Protein AF-A0A813HT22-F1 (afdb_monomer)

Nearest PDB structures (foldseek):
  8gqe-assembly1_B  TM=4.223E-01  e=2.192E-07  Arabidopsis thaliana
  6xzn-assembly2_B  TM=4.373E-01  e=6.154E-07  Arabidopsis thaliana
  7tt1-assembly1_B  TM=2.852E-01  e=5.617E-03  Escherichia coli
  7v2w-assembly1_H  TM=3.172E-01  e=2.643E-02  Saccharomyces cerevisiae S288C
  4fhn-assembly2_D  TM=2.713E-01  e=1.551E+00  Schizosaccharomyces pombe 972h-

InterPro domains:
  IPR009091 Regulator of chromosome condensation 1/beta-lactamase-inhibitor protein II [G3DSA:2.130.10.30] (2-163)
  IPR009091 Regulator of chromosome condensation 1/beta-lactamase-inhibitor protein II [SSF50985] (8-154)
  IPR051553 Ran GTPase-activating [PTHR45982] (12-81)

Organism: Polarella glacialis (NCBI:txid89957)

Mean predicted aligned error: 9.53 Å

Foldseek 3Di:
DDCVVCVVVPPAAFPDKEDDPFKIKTQGPQQAMQIAGDQQQDSDPPLQRVVRGHQFPDWYDDDRKIWTAGPVRKIAIAGHCVPPRQWGIWDDQDFKIKTQGSQQAIQIAGDVQQPSDPVVCRVVRGHQFDDWDGFNRKIWTAGPVRDIQIAHHVVRVRDPPDD

pLDDT: mean 82.11, std 11.4, range [40.75, 93.94]

Secondary structure (DSSP, 8-state):
---TTTGGGGSS-EEEEEE-SSEEEEEETTS-EEEEE-GGGTT--GGGGGGSSS-EEEEEEETTEEEEEETTS-EEEEE-GGGTTTEEEEEESSSEEEEEETTS-EEEEE-GGGTT--GGGGGGSSS-EEEEEE-SSEEEEEETTS-EEEEE-GGGT---TT-

Radius of gyration: 16.84 Å; Cα contacts (8 Å, |Δi|>4): 414; chains: 1; bounding box: 38×28×51 Å

Solvent-accessible surface area (backbone atoms only — not comparable to full-atom values): 8510 Å² total; per-residue (Å²): 106,80,60,77,90,52,52,80,74,60,81,50,61,69,75,43,79,42,72,57,94,56,29,32,38,33,32,29,72,76,12,22,58,51,48,37,41,45,52,77,36,25,11,45,44,74,96,49,40,89,70,32,64,44,50,38,74,44,72,50,66,55,99,37,26,37,39,36,35,30,77,87,69,3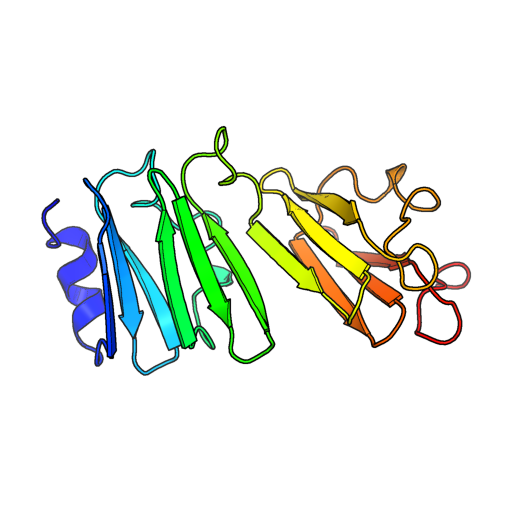6,36,37,33,33,23,23,52,94,80,61,21,36,33,46,36,39,40,68,39,81,65,15,30,41,31,33,28,72,76,11,21,58,50,55,38,62,40,49,75,32,27,12,49,46,77,95,50,41,90,71,31,64,44,48,38,75,45,72,48,65,40,81,22,7,32,39,33,38,31,80,88,72,50,75,50,42,34,32,24,60,96,44,60,9,63,55,95,85,119

Sequence (163 aa):
GDSSHVGHRFQEGVVQVVGTRSFFAAVKSDGSVIAWGDPAYGGDSSGVEHRLQEGVVQVVGSGSFFAAVKSDGSVITWGNALKGGNIVQVVGNGSPFAAVKSDGSVITWGSALGGGDSSGVEHRLQEGVMQVVGTRSAFAAVKSDGSVITWGSALGGGDSFHV

Structure (mmCIF, N/CA/C/O backbone):
data_AF-A0A813HT22-F1
#
_entry.id   AF-A0A813HT22-F1
#
loop_
_atom_site.group_PDB
_atom_site.id
_atom_site.type_symbol
_atom_site.label_atom_id
_atom_site.label_alt_id
_atom_site.label_comp_id
_atom_site.label_asym_id
_atom_site.label_entity_id
_atom_site.label_seq_id
_atom_site.pdbx_PDB_ins_code
_atom_site.Cartn_x
_atom_site.Cartn_y
_atom_site.Cartn_z
_atom_site.occupancy
_atom_site.B_iso_or_equiv
_atom_site.auth_seq_id
_atom_site.auth_comp_id
_atom_site.auth_asym_id
_atom_site.auth_atom_id
_atom_site.pdbx_PDB_model_num
ATOM 1 N N . GLY A 1 1 ? -4.029 -0.471 26.368 1.00 50.56 1 GLY A N 1
ATOM 2 C CA . GLY A 1 1 ? -3.885 0.935 25.957 1.00 50.56 1 GLY A CA 1
ATOM 3 C C . GLY A 1 1 ? -5.234 1.596 26.081 1.00 50.56 1 GLY A C 1
ATOM 4 O O . GLY A 1 1 ? -6.213 0.978 25.686 1.00 50.56 1 GLY A O 1
ATOM 5 N N . ASP A 1 2 ? -5.289 2.777 26.682 1.00 61.78 2 ASP A N 1
ATOM 6 C CA . ASP A 1 2 ? -6.511 3.580 26.801 1.00 61.78 2 ASP A CA 1
ATOM 7 C C . ASP A 1 2 ? -6.780 4.330 25.477 1.00 61.78 2 ASP A C 1
ATOM 9 O O . ASP A 1 2 ? -5.853 4.834 24.843 1.00 61.78 2 ASP A O 1
ATOM 13 N N . SER A 1 3 ? -8.044 4.357 25.046 1.00 57.56 3 SER A N 1
ATOM 14 C CA . SER A 1 3 ? -8.551 5.007 23.833 1.00 57.56 3 SER A CA 1
ATOM 15 C C . SER A 1 3 ? -8.812 6.517 23.985 1.00 57.56 3 SER A C 1
ATOM 17 O O . SER A 1 3 ? -9.310 7.143 23.051 1.00 57.56 3 SER A O 1
ATOM 19 N N . SER A 1 4 ? -8.492 7.126 25.131 1.00 66.25 4 SER A N 1
ATOM 20 C CA . SER A 1 4 ? -8.758 8.539 25.456 1.00 66.25 4 SER A CA 1
ATOM 21 C C . SER A 1 4 ? -8.249 9.550 24.420 1.00 66.25 4 SER A C 1
ATOM 23 O O . SER A 1 4 ? -8.919 10.546 24.160 1.00 66.25 4 SER A O 1
ATOM 25 N N . HIS A 1 5 ? -7.128 9.271 23.750 1.00 60.38 5 HIS A N 1
ATOM 26 C CA . HIS A 1 5 ? -6.532 10.158 22.738 1.00 60.38 5 HIS A CA 1
ATOM 27 C C . HIS A 1 5 ? -7.215 10.072 21.363 1.00 60.38 5 HIS A C 1
ATOM 29 O O . HIS A 1 5 ? -7.129 10.997 20.559 1.00 60.38 5 HIS A O 1
ATOM 35 N N . VAL A 1 6 ? -7.928 8.975 21.099 1.00 56.28 6 VAL A N 1
ATOM 36 C CA . VAL A 1 6 ? -8.697 8.755 19.863 1.00 56.28 6 VAL A CA 1
ATOM 37 C C . VAL A 1 6 ? -10.209 8.821 20.103 1.00 56.28 6 VAL A C 1
ATOM 39 O O . VAL A 1 6 ? -10.981 8.645 19.170 1.00 56.28 6 VAL A O 1
ATOM 42 N N . GLY A 1 7 ? -10.635 9.171 21.326 1.00 57.59 7 GLY A N 1
ATOM 43 C CA . GLY A 1 7 ? -12.031 9.267 21.773 1.00 57.59 7 GLY A CA 1
ATOM 44 C C . GLY A 1 7 ? -12.958 10.014 20.807 1.00 57.59 7 GLY A C 1
ATOM 45 O O . GLY A 1 7 ? -14.037 9.533 20.474 1.00 57.59 7 GLY A O 1
ATOM 46 N N . HIS A 1 8 ? -12.508 11.164 20.300 1.00 56.38 8 HIS A N 1
ATOM 47 C CA . HIS A 1 8 ? -13.266 11.983 19.349 1.00 56.38 8 HIS A CA 1
ATOM 48 C C . HIS A 1 8 ? -13.391 11.340 17.956 1.00 56.38 8 HIS A C 1
ATOM 50 O O . HIS A 1 8 ? -14.356 11.601 17.248 1.00 56.38 8 HIS A O 1
ATOM 56 N N . ARG A 1 9 ? -12.452 10.464 17.572 1.00 56.97 9 ARG A N 1
ATOM 57 C CA . ARG A 1 9 ? -12.440 9.774 16.271 1.00 56.97 9 ARG A CA 1
ATOM 58 C C . ARG A 1 9 ? -13.408 8.584 16.227 1.00 56.97 9 ARG A C 1
ATOM 60 O O . ARG A 1 9 ? -13.613 8.035 15.153 1.00 56.97 9 ARG A O 1
ATOM 67 N N . PHE A 1 10 ? -14.015 8.202 17.357 1.00 56.84 10 PHE A N 1
ATOM 68 C CA . PHE A 1 10 ? -15.044 7.153 17.443 1.00 56.84 10 PHE A CA 1
ATOM 69 C C . PHE A 1 10 ? -16.482 7.670 17.293 1.00 56.84 10 PHE A C 1
ATOM 71 O O . PHE A 1 10 ? -17.419 6.885 17.413 1.00 56.84 10 PHE A O 1
ATOM 78 N N . GLN A 1 11 ? -16.686 8.970 17.059 1.00 56.25 11 GLN A N 1
ATOM 79 C CA . GLN A 1 11 ? -18.033 9.543 16.925 1.00 56.25 11 GLN A CA 1
ATOM 80 C C . GLN A 1 11 ? -18.745 9.146 15.617 1.00 56.25 11 GLN A C 1
ATOM 82 O O . GLN A 1 11 ? -19.923 9.447 15.447 1.00 56.25 11 GLN A O 1
ATOM 87 N N . GLU A 1 12 ? -18.068 8.407 14.735 1.00 63.56 12 GLU A N 1
ATOM 88 C CA . GLU A 1 12 ? -18.608 7.877 13.484 1.00 63.56 12 GLU A CA 1
ATOM 89 C C . GLU A 1 12 ? -18.436 6.355 13.429 1.00 63.56 12 GLU A C 1
ATOM 91 O O . GLU A 1 12 ? -17.413 5.810 13.846 1.00 63.56 12 GLU A O 1
ATOM 96 N N . GLY A 1 13 ? -19.480 5.672 12.949 1.00 77.69 13 GLY A N 1
ATOM 97 C CA . GLY A 1 13 ? -19.735 4.247 13.162 1.00 77.69 13 GLY A CA 1
ATOM 98 C C . GLY A 1 13 ? -18.554 3.334 12.851 1.00 77.69 13 GLY A C 1
ATOM 99 O O . GLY A 1 13 ? -18.317 3.008 11.692 1.00 77.69 13 GLY A O 1
ATOM 100 N N . VAL A 1 14 ? -17.853 2.878 13.889 1.00 83.88 14 VAL A N 1
ATOM 101 C CA . VAL A 1 14 ? -16.877 1.789 13.797 1.00 83.88 14 VAL A CA 1
ATOM 102 C C . VAL A 1 14 ? -17.596 0.500 13.417 1.00 83.88 14 VAL A C 1
ATOM 104 O O . VAL A 1 14 ? -18.550 0.098 14.080 1.00 83.88 14 VAL A O 1
ATOM 107 N N . VAL A 1 15 ? -17.112 -0.160 12.367 1.00 89.06 15 VAL A N 1
ATOM 108 C CA . VAL A 1 15 ? -17.677 -1.421 11.860 1.00 89.06 15 VAL A CA 1
ATOM 109 C C . VAL A 1 15 ? -16.807 -2.628 12.199 1.00 89.06 15 VAL A C 1
ATOM 111 O O . VAL A 1 15 ? -17.307 -3.749 12.256 1.00 89.06 15 VAL A O 1
ATOM 114 N N . GLN A 1 16 ? -15.516 -2.414 12.468 1.00 87.12 16 GLN A N 1
ATOM 115 C CA . GLN A 1 16 ? -14.581 -3.474 12.839 1.00 87.12 16 GLN A CA 1
ATOM 116 C C . GLN A 1 16 ? -13.540 -2.945 13.829 1.00 87.12 16 GLN A C 1
ATOM 118 O O . GLN A 1 16 ? -13.008 -1.855 13.642 1.00 87.12 16 GLN A O 1
ATOM 123 N N . VAL A 1 17 ? -13.192 -3.747 14.838 1.00 90.00 17 VAL A N 1
ATOM 124 C CA . VAL A 1 17 ? -12.027 -3.519 15.708 1.00 90.00 17 VAL A CA 1
ATOM 125 C C . VAL A 1 17 ? -11.138 -4.753 15.677 1.00 90.00 17 VAL A C 1
ATOM 127 O O . VAL A 1 17 ? -11.620 -5.882 15.750 1.00 90.00 17 VAL A O 1
ATOM 130 N N . VAL A 1 18 ? -9.833 -4.533 15.580 1.00 89.56 18 VAL A N 1
ATOM 131 C CA . VAL A 1 18 ? -8.804 -5.568 15.543 1.00 89.56 18 VAL A CA 1
ATOM 132 C C . VAL A 1 18 ? -7.800 -5.271 16.640 1.00 89.56 18 VAL A C 1
ATOM 134 O O . VAL A 1 18 ? -7.239 -4.180 16.696 1.00 89.56 18 VAL A O 1
ATOM 137 N N . GLY A 1 19 ? -7.581 -6.241 17.520 1.00 84.06 19 GLY A N 1
ATOM 138 C CA . GLY A 1 19 ? -6.610 -6.145 18.603 1.00 84.06 19 GLY A CA 1
ATOM 139 C C . GLY A 1 19 ? -5.485 -7.156 18.447 1.00 84.06 19 GLY A C 1
ATOM 140 O O . GLY A 1 19 ? -5.685 -8.265 17.953 1.00 84.06 19 GLY A O 1
ATOM 141 N N . THR A 1 20 ? -4.304 -6.777 18.912 1.00 79.94 20 THR A N 1
ATOM 142 C CA . THR A 1 20 ? -3.179 -7.685 19.161 1.00 79.94 20 THR A CA 1
ATOM 143 C C . THR A 1 20 ? -2.842 -7.667 20.660 1.00 79.94 20 THR A C 1
ATOM 145 O O . THR A 1 20 ? -3.689 -7.324 21.482 1.00 79.94 20 THR A O 1
ATOM 148 N N . ARG A 1 21 ? -1.615 -8.043 21.060 1.00 77.12 21 ARG A N 1
ATOM 149 C CA . ARG A 1 21 ? -1.216 -8.080 22.480 1.00 77.12 21 ARG A CA 1
ATOM 150 C C . ARG A 1 21 ? -1.325 -6.726 23.195 1.00 77.12 21 ARG A C 1
ATOM 152 O O . ARG A 1 21 ? -1.673 -6.720 24.371 1.00 77.12 21 ARG A O 1
ATOM 159 N N . SER A 1 22 ? -1.027 -5.613 22.517 1.00 77.06 22 SER A N 1
ATOM 160 C CA . SER A 1 22 ? -0.877 -4.301 23.182 1.00 77.06 22 SER A CA 1
ATOM 161 C C . SER A 1 22 ? -1.400 -3.105 22.380 1.00 77.06 22 SER A C 1
ATOM 163 O O . SER A 1 22 ? -1.313 -1.968 22.849 1.00 77.06 22 SER A O 1
ATOM 165 N N . PHE A 1 23 ? -1.923 -3.330 21.178 1.00 87.12 23 PHE A N 1
ATOM 166 C CA . PHE A 1 23 ? -2.312 -2.276 20.248 1.00 87.12 23 PHE A CA 1
ATOM 167 C C . PHE A 1 23 ? -3.533 -2.701 19.428 1.00 87.12 23 PHE A C 1
ATOM 169 O O . PHE A 1 23 ? -3.840 -3.890 19.305 1.00 87.12 23 PHE A O 1
ATOM 176 N N . PHE A 1 24 ? -4.251 -1.711 18.914 1.00 89.38 24 PHE A N 1
ATOM 177 C CA . PHE A 1 24 ? -5.546 -1.876 18.275 1.00 89.38 24 PHE A CA 1
ATOM 178 C C . PHE A 1 24 ? -5.636 -1.033 17.009 1.00 89.38 24 PHE A C 1
ATOM 180 O O . PHE A 1 24 ? -4.973 -0.003 16.882 1.00 89.38 24 PHE A O 1
ATOM 187 N N . ALA A 1 25 ? -6.503 -1.466 16.106 1.00 90.62 25 ALA A N 1
ATOM 188 C CA . ALA A 1 25 ? -6.956 -0.692 14.970 1.00 90.62 25 ALA A CA 1
ATOM 189 C C . ALA A 1 25 ? -8.474 -0.833 14.828 1.00 90.62 25 ALA A C 1
ATOM 191 O O . ALA A 1 25 ? -9.033 -1.889 15.129 1.00 90.62 25 ALA A O 1
ATOM 192 N N . ALA A 1 26 ? -9.143 0.212 14.357 1.00 91.00 26 ALA A N 1
ATOM 193 C CA . ALA A 1 26 ? -10.562 0.179 14.035 1.00 91.00 26 ALA A CA 1
ATOM 194 C C . ALA A 1 26 ? -10.800 0.664 12.612 1.00 91.00 26 ALA A C 1
ATOM 196 O O . ALA A 1 26 ? -10.204 1.655 12.197 1.00 91.00 26 ALA A O 1
ATOM 197 N N . VAL A 1 27 ? -11.693 -0.026 11.905 1.00 92.25 27 VAL A N 1
ATOM 198 C CA . VAL A 1 27 ? -12.232 0.390 10.610 1.00 92.25 27 VAL A CA 1
ATOM 199 C C . VAL A 1 27 ? -13.552 1.106 10.863 1.00 92.25 27 VAL A C 1
ATOM 201 O O . VAL A 1 27 ? -14.448 0.566 11.525 1.00 92.25 27 VAL A O 1
ATOM 204 N N . LYS A 1 28 ? -13.664 2.325 10.349 1.00 90.69 28 LYS A N 1
ATOM 205 C CA . LYS A 1 28 ? -14.886 3.126 10.364 1.00 90.69 28 LYS A CA 1
ATOM 206 C C . LYS A 1 28 ? -15.766 2.800 9.154 1.00 90.69 28 LYS A C 1
ATOM 208 O O . LYS A 1 28 ? -15.310 2.247 8.159 1.00 90.69 28 LYS A O 1
ATOM 213 N N . SER A 1 29 ? -17.050 3.124 9.252 1.00 88.56 29 SER A N 1
ATOM 214 C CA . SER A 1 29 ? -18.061 2.914 8.200 1.00 88.56 29 SER A CA 1
ATOM 215 C C . SER A 1 29 ? -17.789 3.716 6.926 1.00 88.56 29 SER A C 1
ATOM 217 O O . SER A 1 29 ? -18.217 3.304 5.853 1.00 88.56 29 SER A O 1
ATOM 219 N N . ASP A 1 30 ? -17.038 4.811 7.035 1.00 89.19 30 ASP A N 1
ATOM 220 C CA . ASP A 1 30 ? -16.497 5.585 5.910 1.00 89.19 30 ASP A CA 1
ATOM 221 C C . ASP A 1 30 ? -15.287 4.902 5.225 1.00 89.19 30 ASP A C 1
ATOM 223 O O . ASP A 1 30 ? -14.765 5.394 4.227 1.00 89.19 30 ASP A O 1
ATOM 227 N N . GLY A 1 31 ? -14.829 3.757 5.743 1.00 90.19 31 GLY A N 1
ATOM 228 C CA . GLY A 1 31 ? -13.670 3.022 5.242 1.00 90.19 31 GLY A CA 1
ATOM 229 C C . GLY A 1 31 ? -12.320 3.588 5.689 1.00 90.19 31 GLY A C 1
ATOM 230 O O . GLY A 1 31 ? -11.293 3.188 5.145 1.00 90.19 31 GLY A O 1
ATOM 231 N N . SER A 1 32 ? -12.284 4.513 6.646 1.00 92.69 32 SER A N 1
ATOM 232 C CA . SER A 1 32 ? -11.036 4.996 7.243 1.00 92.69 32 SER A CA 1
ATOM 233 C C . SER A 1 32 ? -10.590 4.140 8.435 1.00 92.69 32 SER A C 1
ATOM 235 O O . SER A 1 32 ? -11.388 3.413 9.035 1.00 92.69 32 SER A O 1
ATOM 237 N N . VAL A 1 33 ? -9.306 4.217 8.796 1.00 93.00 33 VAL A N 1
ATOM 238 C CA . VAL A 1 33 ? -8.721 3.461 9.913 1.00 93.00 33 VAL A CA 1
ATOM 239 C C . VAL A 1 33 ? -8.123 4.381 10.964 1.00 93.00 33 VAL A C 1
ATOM 241 O O . VAL A 1 33 ? -7.433 5.349 10.658 1.00 93.00 33 VAL A O 1
ATOM 244 N N . ILE A 1 34 ? -8.340 4.020 12.226 1.00 90.94 34 ILE A N 1
ATOM 245 C CA . ILE A 1 34 ? -7.635 4.593 13.373 1.00 90.94 34 ILE A CA 1
ATOM 246 C C . ILE A 1 34 ? -6.839 3.501 14.080 1.00 90.94 34 ILE A C 1
ATOM 248 O O . ILE A 1 34 ? -7.346 2.397 14.273 1.00 90.94 34 ILE A O 1
ATOM 252 N N . ALA A 1 35 ? -5.608 3.809 14.482 1.00 90.56 35 ALA A N 1
ATOM 253 C CA . ALA A 1 35 ? -4.762 2.935 15.288 1.00 90.56 35 ALA A CA 1
ATOM 254 C C . ALA A 1 35 ? -4.473 3.578 16.650 1.00 90.56 35 ALA A C 1
ATOM 256 O O . ALA A 1 35 ? -4.408 4.803 16.764 1.00 90.56 35 ALA A O 1
ATOM 257 N N . TRP A 1 36 ? -4.356 2.757 17.696 1.00 90.44 36 TRP A N 1
ATOM 258 C CA . TRP A 1 36 ? -3.981 3.214 19.035 1.00 90.44 36 TRP A CA 1
ATOM 259 C C . TRP A 1 36 ? -3.306 2.108 19.853 1.00 90.44 36 TRP A C 1
ATOM 261 O O . TRP A 1 36 ? -3.396 0.919 19.543 1.00 90.44 36 TRP A O 1
ATOM 271 N N . GLY A 1 37 ? -2.636 2.493 20.940 1.00 87.31 37 GLY A N 1
ATOM 272 C CA . GLY A 1 37 ? -1.847 1.590 21.782 1.00 87.31 37 GLY A CA 1
ATOM 273 C C . GLY A 1 37 ? -0.351 1.819 21.598 1.00 87.31 37 GLY A C 1
ATOM 274 O O . GLY A 1 37 ? 0.063 2.956 21.408 1.00 87.31 37 GLY A O 1
ATOM 275 N N . ASP A 1 38 ? 0.455 0.761 21.700 1.00 84.62 38 ASP A N 1
ATOM 276 C CA . ASP A 1 38 ? 1.920 0.867 21.628 1.00 84.62 38 ASP A CA 1
ATOM 277 C C . ASP A 1 38 ? 2.404 1.355 20.240 1.00 84.62 38 ASP A C 1
ATOM 279 O O . ASP A 1 38 ? 2.242 0.625 19.250 1.00 84.62 38 ASP A O 1
ATOM 283 N N . PRO A 1 39 ? 3.021 2.553 20.144 1.00 79.31 39 PRO A N 1
ATOM 284 C CA . PRO A 1 39 ? 3.489 3.119 18.879 1.00 79.31 39 PRO A CA 1
ATOM 285 C C . PRO A 1 39 ? 4.501 2.231 18.148 1.00 79.31 39 PRO A C 1
ATOM 287 O O . PRO A 1 39 ? 4.444 2.112 16.926 1.00 79.31 39 PRO A O 1
ATOM 290 N N . ALA A 1 40 ? 5.384 1.541 18.880 1.00 75.38 40 ALA A N 1
ATOM 291 C CA . ALA A 1 40 ? 6.486 0.771 18.299 1.00 75.38 40 ALA A CA 1
ATOM 292 C C . ALA A 1 40 ? 6.030 -0.493 17.544 1.00 75.38 40 ALA A C 1
ATOM 294 O O . ALA A 1 40 ? 6.819 -1.122 16.831 1.00 75.38 40 ALA A O 1
ATOM 295 N N . TYR A 1 41 ? 4.763 -0.882 17.706 1.00 73.38 41 TYR A N 1
ATOM 296 C CA . TYR A 1 41 ? 4.222 -2.136 17.187 1.00 73.38 41 TYR A CA 1
ATOM 297 C C . TYR A 1 41 ? 2.935 -1.967 16.369 1.00 73.38 41 TYR A C 1
ATOM 299 O O . TYR A 1 41 ? 2.322 -2.966 16.010 1.00 73.38 41 TYR A O 1
ATOM 307 N N . GLY A 1 42 ? 2.545 -0.735 16.023 1.00 78.19 42 GLY A N 1
ATOM 308 C CA . GLY A 1 42 ? 1.394 -0.468 15.146 1.00 78.19 42 GLY A CA 1
ATOM 309 C C . GLY A 1 42 ? 0.275 0.361 15.771 1.00 78.19 42 GLY A C 1
ATOM 310 O O . GLY A 1 42 ? -0.744 0.570 15.118 1.00 78.19 42 GLY A O 1
ATOM 311 N N . GLY A 1 43 ? 0.455 0.852 17.002 1.00 83.69 43 GLY A N 1
ATOM 312 C CA . GLY A 1 43 ? -0.411 1.875 17.592 1.00 83.69 43 GLY A CA 1
ATOM 313 C C . GLY A 1 43 ? -0.238 3.263 16.963 1.00 83.69 43 GLY A C 1
ATOM 314 O O . GLY A 1 43 ? -1.121 4.098 17.120 1.00 83.69 43 GLY A O 1
ATOM 315 N N . ASP A 1 44 ? 0.860 3.492 16.236 1.00 85.38 44 ASP A N 1
ATOM 316 C CA . ASP A 1 44 ? 1.097 4.691 15.432 1.00 85.38 44 ASP A CA 1
ATOM 317 C C . ASP A 1 44 ? 1.002 4.347 13.939 1.00 85.38 44 ASP A C 1
ATOM 319 O O . ASP A 1 44 ? 1.778 3.545 13.414 1.00 85.38 44 ASP A O 1
ATOM 323 N N . SER A 1 45 ? 0.016 4.940 13.267 1.00 84.69 45 SER A N 1
ATOM 324 C CA . SER A 1 45 ? -0.200 4.826 11.823 1.00 84.69 45 SER A CA 1
ATOM 325 C C . SER A 1 45 ? 0.079 6.135 11.076 1.00 84.69 45 SER A C 1
ATOM 327 O O . SER A 1 45 ? -0.280 6.236 9.905 1.00 84.69 45 SER A O 1
ATOM 329 N N . SER A 1 46 ? 0.694 7.140 11.713 1.00 82.81 46 SER A N 1
ATOM 330 C CA . SER A 1 46 ? 0.910 8.483 11.142 1.00 82.81 46 SER A CA 1
ATOM 331 C C . SER A 1 46 ? 1.656 8.454 9.802 1.00 82.81 46 SER A C 1
ATOM 333 O O . SER A 1 46 ? 1.257 9.130 8.855 1.00 82.81 46 SER A O 1
ATOM 335 N N . GLY A 1 47 ? 2.663 7.584 9.664 1.00 78.44 47 GLY A N 1
ATOM 336 C CA . GLY A 1 47 ? 3.424 7.412 8.418 1.00 78.44 47 GLY A CA 1
ATOM 337 C C . GLY A 1 47 ? 2.599 6.922 7.219 1.00 78.44 47 GLY A C 1
ATOM 338 O O . GLY A 1 47 ? 3.008 7.099 6.074 1.00 78.44 47 GLY A O 1
ATOM 339 N N . VAL A 1 48 ? 1.420 6.340 7.457 1.00 83.88 48 VAL A N 1
ATOM 340 C CA . VAL A 1 48 ? 0.504 5.854 6.411 1.00 83.88 48 VAL A CA 1
ATOM 341 C C . VAL A 1 48 ? -0.903 6.443 6.531 1.00 83.88 48 VAL A C 1
ATOM 343 O O . VAL A 1 48 ? -1.807 6.006 5.822 1.00 83.88 48 VAL A O 1
ATOM 346 N N . GLU A 1 49 ? -1.107 7.448 7.390 1.00 86.75 49 GLU A N 1
ATOM 347 C CA . GLU A 1 49 ? -2.438 7.974 7.724 1.00 86.75 49 GLU A CA 1
ATOM 348 C C . GLU A 1 49 ? -3.178 8.466 6.480 1.00 86.75 49 GLU A C 1
ATOM 350 O O . GLU A 1 49 ? -4.333 8.104 6.283 1.00 86.75 49 GLU A O 1
ATOM 355 N N . HIS A 1 50 ? -2.488 9.185 5.588 1.00 85.50 50 HIS A N 1
ATOM 356 C CA . HIS A 1 50 ? -3.046 9.683 4.324 1.00 85.50 50 HIS A CA 1
ATOM 357 C C . HIS A 1 50 ? -3.613 8.579 3.414 1.00 85.50 50 HIS A C 1
ATOM 359 O O . HIS A 1 50 ? -4.434 8.851 2.546 1.00 85.50 50 HIS A O 1
ATOM 365 N N . ARG A 1 51 ? -3.204 7.320 3.609 1.00 86.06 51 ARG A N 1
ATOM 366 C CA . ARG A 1 51 ? -3.642 6.168 2.804 1.00 86.06 51 ARG A CA 1
ATOM 367 C C . ARG A 1 51 ? -4.748 5.365 3.477 1.00 86.06 51 ARG A C 1
ATOM 369 O O . ARG A 1 51 ? -5.397 4.554 2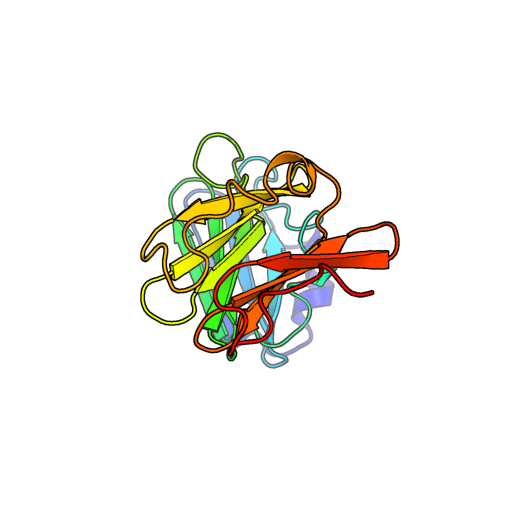.821 1.00 86.06 51 ARG A O 1
ATOM 376 N N . LEU A 1 52 ? -4.966 5.618 4.763 1.00 90.19 52 LEU A N 1
ATOM 377 C CA . LEU A 1 52 ? -5.971 4.998 5.619 1.00 90.19 52 LEU A CA 1
ATOM 378 C C . LEU A 1 52 ? -7.219 5.882 5.792 1.00 90.19 52 LEU A C 1
ATOM 380 O O . LEU A 1 52 ? -8.019 5.627 6.686 1.00 90.19 52 LEU A O 1
ATOM 384 N N . GLN A 1 53 ? -7.390 6.923 4.971 1.00 91.94 53 GLN A N 1
ATOM 385 C CA . GLN A 1 53 ? -8.511 7.868 5.075 1.00 91.94 53 GLN A CA 1
ATOM 386 C C . GLN A 1 53 ? -9.816 7.361 4.450 1.00 91.94 53 GLN A C 1
ATOM 388 O O . GLN A 1 53 ? -10.866 7.901 4.765 1.00 91.94 53 GLN A O 1
ATOM 393 N N . GLU A 1 54 ? -9.770 6.343 3.589 1.00 91.50 54 GLU A N 1
ATOM 394 C CA . GLU A 1 54 ? -10.958 5.789 2.931 1.00 91.50 54 GLU A CA 1
ATOM 395 C C . GLU A 1 54 ? -10.682 4.419 2.298 1.00 91.50 54 GLU A C 1
ATOM 397 O O . GLU A 1 54 ? -9.534 4.045 2.028 1.00 91.50 54 GLU A O 1
ATOM 402 N N . GLY A 1 55 ? -11.759 3.693 1.989 1.00 90.19 55 GLY A N 1
ATOM 403 C CA . GLY A 1 55 ? -11.727 2.490 1.157 1.00 90.19 55 GLY A CA 1
ATOM 404 C C . GLY A 1 55 ? -11.135 1.244 1.816 1.00 90.19 55 GLY A C 1
ATOM 405 O O . GLY A 1 55 ? -11.000 0.231 1.135 1.00 90.19 55 GLY A O 1
ATOM 406 N N . VAL A 1 56 ? -10.784 1.276 3.103 1.00 93.69 56 VAL A N 1
ATOM 407 C CA . VAL A 1 56 ? -10.376 0.086 3.859 1.00 93.69 56 VAL A CA 1
ATOM 408 C C . VAL A 1 56 ? -11.606 -0.752 4.183 1.00 93.69 56 VAL A C 1
ATOM 410 O O . VAL A 1 56 ? -12.561 -0.270 4.785 1.00 93.69 56 VAL A O 1
ATOM 413 N N . VAL A 1 57 ? -11.568 -2.025 3.796 1.00 93.50 57 VAL A N 1
ATOM 414 C CA . VAL A 1 57 ? -12.660 -2.983 4.031 1.00 93.50 57 VAL A CA 1
ATOM 415 C C . VAL A 1 57 ? -12.334 -3.978 5.135 1.00 93.50 57 VAL A C 1
ATOM 417 O O . VAL A 1 57 ? -13.234 -4.587 5.706 1.00 93.50 57 VAL A O 1
ATOM 420 N N . GLN A 1 58 ? -11.048 -4.156 5.436 1.00 90.44 58 GLN A N 1
ATOM 421 C CA . GLN A 1 58 ? -10.597 -5.085 6.457 1.00 90.44 58 GLN A CA 1
ATOM 422 C C . GLN A 1 58 ? -9.257 -4.643 7.029 1.00 90.44 58 GLN A C 1
ATOM 424 O O . GLN A 1 58 ? -8.360 -4.244 6.291 1.00 90.44 58 GLN A O 1
ATOM 429 N N . VAL A 1 59 ? -9.089 -4.804 8.338 1.00 91.00 59 VAL A N 1
ATOM 430 C CA . VAL A 1 59 ? -7.769 -4.800 8.978 1.00 91.00 59 VAL A CA 1
ATOM 431 C C . VAL A 1 59 ? -7.481 -6.183 9.554 1.00 91.00 59 VAL A C 1
ATOM 433 O O . VAL A 1 59 ? -8.380 -6.871 10.043 1.00 91.00 59 VAL A O 1
ATOM 436 N N . VAL A 1 60 ? -6.221 -6.602 9.490 1.00 88.38 60 VAL A N 1
ATOM 437 C CA . VAL A 1 60 ? -5.696 -7.790 10.169 1.00 88.38 60 VAL A CA 1
ATOM 438 C C . VAL A 1 60 ? -4.431 -7.420 10.931 1.00 88.38 60 VAL A C 1
ATOM 440 O O . VAL A 1 60 ? -3.609 -6.644 10.450 1.00 88.38 60 VAL A O 1
ATOM 443 N N . GLY A 1 61 ? -4.282 -7.954 12.141 1.00 82.25 61 GLY A N 1
ATOM 444 C CA . GLY A 1 61 ? -3.115 -7.734 12.992 1.00 82.25 61 GLY A CA 1
ATOM 445 C C . GLY A 1 61 ? -2.315 -9.015 13.166 1.00 82.25 61 GLY A C 1
ATOM 446 O O . GLY A 1 61 ? -2.887 -10.089 13.338 1.00 82.25 61 GLY A O 1
ATOM 447 N N . SER A 1 62 ? -0.990 -8.904 13.161 1.00 73.62 62 SER A N 1
ATOM 448 C CA . SER A 1 62 ? -0.089 -10.017 13.455 1.00 73.62 62 SER A CA 1
ATOM 449 C C . SER A 1 62 ? 1.063 -9.517 14.305 1.00 73.62 62 SER A C 1
ATOM 451 O O . SER A 1 62 ? 1.807 -8.659 13.850 1.00 73.62 62 SER A O 1
ATOM 453 N N . GLY A 1 63 ? 1.204 -10.054 15.525 1.00 75.31 63 GLY A N 1
ATOM 454 C CA . GLY A 1 63 ? 2.337 -9.889 16.450 1.00 75.31 63 GLY A CA 1
ATOM 455 C C . GLY A 1 63 ? 2.772 -8.453 16.780 1.00 75.31 63 GLY A C 1
ATOM 456 O O . GLY A 1 63 ? 2.680 -8.025 17.926 1.00 75.31 63 GLY A O 1
ATOM 457 N N . SER A 1 64 ? 3.289 -7.749 15.781 1.00 78.88 64 SER A N 1
ATOM 458 C CA . SER A 1 64 ? 3.947 -6.449 15.831 1.00 78.88 64 SER A CA 1
ATOM 459 C C . SER A 1 64 ? 3.597 -5.518 14.655 1.00 78.88 64 SER A C 1
ATOM 461 O O . SER A 1 64 ? 4.302 -4.532 14.467 1.00 78.88 64 SER A O 1
ATOM 463 N N . PHE A 1 65 ? 2.602 -5.840 13.820 1.00 82.88 65 PHE A N 1
ATOM 464 C CA . PHE A 1 65 ? 2.168 -4.996 12.699 1.00 82.88 65 PHE A CA 1
ATOM 465 C C . PHE A 1 65 ? 0.688 -5.214 12.340 1.00 82.88 65 PHE A C 1
ATOM 467 O O . PHE A 1 65 ? 0.066 -6.198 12.759 1.00 82.88 65 PHE A O 1
ATOM 474 N N . PHE A 1 66 ? 0.147 -4.305 11.530 1.00 87.75 66 PHE A N 1
ATOM 475 C CA . PHE A 1 66 ? -1.160 -4.412 10.887 1.00 87.75 66 PHE A CA 1
ATOM 476 C C . PHE A 1 66 ? -1.043 -4.413 9.366 1.00 87.75 66 PHE A C 1
ATOM 478 O O . PHE A 1 66 ? -0.104 -3.850 8.802 1.00 87.75 66 PHE A O 1
ATOM 485 N N . ALA A 1 67 ? -2.041 -5.010 8.721 1.00 88.50 67 ALA A N 1
ATOM 486 C CA . ALA A 1 67 ? -2.324 -4.869 7.304 1.00 88.50 67 ALA A CA 1
ATOM 487 C C . ALA A 1 67 ? -3.786 -4.436 7.116 1.00 88.50 67 ALA A C 1
ATOM 489 O O . ALA A 1 67 ? -4.697 -5.108 7.601 1.00 88.50 67 ALA A O 1
ATOM 490 N N . ALA A 1 68 ? -4.010 -3.329 6.416 1.00 90.31 68 ALA A N 1
ATOM 491 C CA . ALA A 1 68 ? -5.311 -2.890 5.931 1.00 90.31 68 ALA A CA 1
ATOM 492 C C . ALA A 1 68 ? -5.471 -3.304 4.467 1.00 90.31 68 ALA A C 1
ATOM 494 O O . ALA A 1 68 ? -4.623 -2.985 3.635 1.00 90.31 68 ALA A O 1
ATOM 495 N N . VAL A 1 69 ? -6.563 -3.993 4.160 1.00 89.62 69 VAL A N 1
ATOM 496 C CA . VAL A 1 69 ? -6.969 -4.355 2.802 1.00 89.62 69 VAL A CA 1
ATOM 497 C C . VAL A 1 69 ? -7.997 -3.337 2.331 1.00 89.62 69 VAL A C 1
ATOM 499 O O . VAL A 1 69 ? -9.001 -3.102 3.011 1.00 89.62 69 VAL A O 1
ATOM 502 N N . LYS A 1 70 ? -7.745 -2.729 1.173 1.00 89.12 70 LYS A N 1
ATOM 503 C CA . LYS A 1 70 ? -8.670 -1.797 0.529 1.00 89.12 70 LYS A CA 1
ATOM 504 C C . LYS A 1 70 ? -9.620 -2.512 -0.432 1.00 89.12 70 LYS A C 1
ATOM 506 O O . LYS A 1 70 ? -9.335 -3.609 -0.908 1.00 89.12 70 LYS A O 1
ATOM 511 N N . SER A 1 71 ? -10.747 -1.875 -0.740 1.00 87.75 71 SER A N 1
ATOM 512 C CA . SER A 1 71 ? -11.742 -2.360 -1.709 1.00 87.75 71 SER A CA 1
ATOM 513 C C . SER A 1 71 ? -11.183 -2.528 -3.126 1.00 87.75 71 SER A C 1
ATOM 515 O O . SER A 1 71 ? -11.682 -3.359 -3.881 1.00 87.75 71 SER A O 1
ATOM 517 N N . ASP A 1 72 ? -10.129 -1.783 -3.472 1.00 80.81 72 ASP A N 1
ATOM 518 C CA . ASP A 1 72 ? -9.384 -1.907 -4.732 1.00 80.81 72 ASP A CA 1
ATOM 519 C C . ASP A 1 72 ? -8.379 -3.080 -4.747 1.00 80.81 72 ASP A C 1
ATOM 521 O O . ASP A 1 72 ? -7.703 -3.307 -5.750 1.00 80.81 72 ASP A O 1
ATOM 525 N N . GLY A 1 73 ? -8.277 -3.836 -3.647 1.00 78.12 73 GLY A N 1
ATOM 526 C CA . GLY A 1 73 ? -7.370 -4.972 -3.490 1.00 78.12 73 GLY A CA 1
ATOM 527 C C . GLY A 1 73 ? -5.945 -4.604 -3.065 1.00 78.12 73 GLY A C 1
ATOM 528 O O . GLY A 1 73 ? -5.140 -5.505 -2.823 1.00 78.12 73 GLY A O 1
ATOM 529 N N . SER A 1 74 ? -5.612 -3.316 -2.941 1.00 80.88 74 SER A N 1
ATOM 530 C CA . SER A 1 74 ? -4.318 -2.890 -2.406 1.00 80.88 74 SER A CA 1
ATOM 531 C C . SER A 1 74 ? -4.218 -3.144 -0.900 1.00 80.88 74 SER A C 1
ATOM 533 O O . SER A 1 74 ? -5.215 -3.148 -0.171 1.00 80.88 74 SER A O 1
ATOM 535 N N . VAL A 1 75 ? -2.989 -3.363 -0.427 1.00 86.00 75 VAL A N 1
ATOM 536 C CA . VAL A 1 75 ? -2.709 -3.606 0.993 1.00 86.00 75 VAL A CA 1
ATOM 537 C C . VAL A 1 75 ? -1.789 -2.520 1.535 1.00 86.00 75 VAL A C 1
ATOM 539 O O . VAL A 1 75 ? -0.772 -2.189 0.923 1.00 86.00 75 VAL A O 1
ATOM 542 N N . ILE A 1 76 ? -2.144 -1.970 2.694 1.00 87.19 76 ILE A N 1
ATOM 543 C CA . ILE A 1 76 ? -1.349 -1.003 3.452 1.00 87.19 76 ILE A CA 1
ATOM 544 C C . ILE A 1 76 ? -0.874 -1.688 4.720 1.00 87.19 76 ILE A C 1
ATOM 546 O O . ILE A 1 76 ? -1.695 -2.207 5.467 1.00 87.19 76 ILE A O 1
ATOM 550 N N . THR A 1 77 ? 0.423 -1.671 4.998 1.00 86.50 77 THR A N 1
ATOM 551 C CA . THR A 1 77 ? 0.972 -2.216 6.246 1.00 86.50 77 THR A CA 1
ATOM 552 C C . THR A 1 77 ? 1.611 -1.120 7.092 1.00 86.50 77 THR A C 1
ATOM 554 O O . THR A 1 77 ? 2.099 -0.125 6.563 1.00 86.50 77 THR A O 1
ATOM 557 N N . TRP A 1 78 ? 1.561 -1.274 8.416 1.00 86.62 78 TRP A N 1
ATOM 558 C CA . TRP A 1 78 ? 2.246 -0.396 9.372 1.00 86.62 78 TRP A CA 1
ATOM 559 C C . TRP A 1 78 ? 2.557 -1.135 10.675 1.00 86.62 78 TRP A C 1
ATOM 561 O O . TRP A 1 78 ? 1.974 -2.180 10.969 1.00 86.62 78 TRP A O 1
ATOM 571 N N . GLY A 1 79 ? 3.484 -0.594 11.464 1.00 81.31 79 GLY A N 1
ATOM 572 C CA . GLY A 1 79 ? 3.974 -1.193 12.704 1.00 81.31 79 GLY A CA 1
ATOM 573 C C . GLY A 1 79 ? 5.465 -1.499 12.628 1.00 81.31 79 GLY A C 1
ATOM 574 O O . GLY A 1 79 ? 6.220 -0.786 11.975 1.00 81.31 79 GLY A O 1
ATOM 575 N N . ASN A 1 80 ? 5.916 -2.544 13.315 1.00 76.25 80 ASN A N 1
ATOM 576 C CA . ASN A 1 80 ? 7.338 -2.792 13.516 1.00 76.25 80 ASN A CA 1
ATOM 577 C C . ASN A 1 80 ? 8.085 -3.056 12.194 1.00 76.25 80 ASN A C 1
ATOM 579 O O . ASN A 1 80 ? 7.967 -4.124 11.584 1.00 76.25 80 ASN A O 1
ATOM 583 N N . ALA A 1 81 ? 8.909 -2.081 11.816 1.00 65.38 81 ALA A N 1
ATOM 584 C CA . ALA A 1 81 ? 9.795 -2.065 10.657 1.00 65.38 81 ALA A CA 1
ATOM 585 C C . ALA A 1 81 ? 10.594 -3.366 10.455 1.00 65.38 81 ALA A C 1
ATOM 587 O O . ALA A 1 81 ? 10.642 -3.908 9.350 1.00 65.38 81 ALA A O 1
ATOM 588 N N . LEU A 1 82 ? 11.165 -3.915 11.536 1.00 59.44 82 LEU A N 1
ATOM 589 C CA . LEU A 1 82 ? 12.038 -5.097 11.502 1.00 59.44 82 LEU A CA 1
ATOM 590 C C . LEU A 1 82 ? 11.283 -6.405 11.222 1.00 59.44 82 LEU A C 1
ATOM 592 O O . LEU A 1 82 ? 11.910 -7.419 10.923 1.00 59.44 82 LEU A O 1
ATOM 596 N N . LYS A 1 83 ? 9.949 -6.407 11.336 1.00 58.91 83 LYS A N 1
ATOM 597 C CA . LYS A 1 83 ? 9.098 -7.594 11.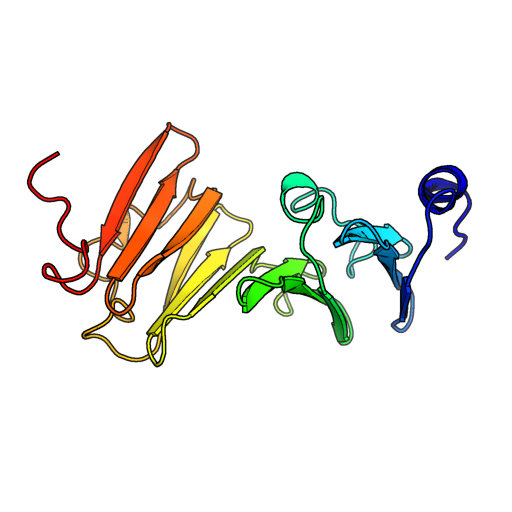155 1.00 58.91 83 LYS A CA 1
ATOM 598 C C . LYS A 1 83 ? 8.071 -7.461 10.026 1.00 58.91 83 LYS A C 1
ATOM 600 O O . LYS A 1 83 ? 7.082 -8.187 10.025 1.00 58.91 83 LYS A O 1
ATOM 605 N N . GLY A 1 84 ? 8.307 -6.561 9.071 1.00 56.94 84 GLY A N 1
ATOM 606 C CA . GLY A 1 84 ? 7.437 -6.363 7.903 1.00 56.94 84 GLY A CA 1
ATOM 607 C C . GLY A 1 84 ? 6.677 -5.034 7.885 1.00 56.94 84 GLY A C 1
ATOM 608 O O . GLY A 1 84 ? 6.085 -4.700 6.865 1.00 56.94 84 GLY A O 1
ATOM 609 N N . GLY A 1 85 ? 6.764 -4.224 8.947 1.00 58.62 85 GLY A N 1
ATOM 610 C CA . GLY A 1 85 ? 6.206 -2.862 8.999 1.00 58.62 85 GLY A CA 1
ATOM 611 C C . GLY A 1 85 ? 6.950 -1.830 8.142 1.00 58.62 85 GLY A C 1
ATOM 612 O O . GLY A 1 85 ? 6.596 -0.659 8.154 1.00 58.62 85 GLY A O 1
ATOM 613 N N . ASN A 1 86 ? 7.977 -2.258 7.403 1.00 70.88 86 ASN A N 1
ATOM 614 C CA . ASN A 1 86 ? 8.679 -1.427 6.430 1.00 70.88 86 ASN A CA 1
ATOM 615 C C . ASN A 1 86 ? 7.998 -1.3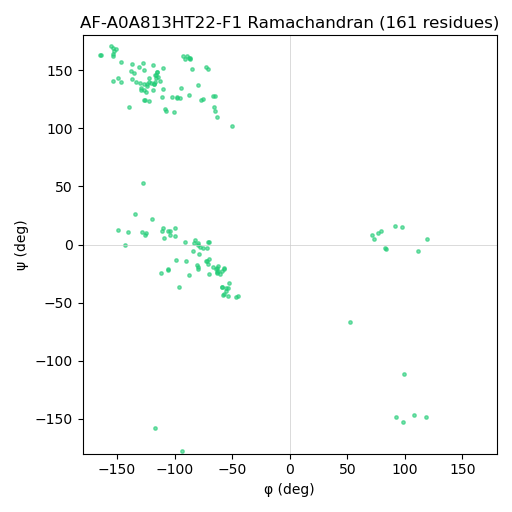85 5.071 1.00 70.88 86 ASN A C 1
ATOM 617 O O . ASN A 1 86 ? 8.473 -0.658 4.218 1.00 70.88 86 ASN A O 1
ATOM 621 N N . ILE A 1 87 ? 6.938 -2.153 4.835 1.00 74.31 87 ILE A N 1
ATOM 622 C CA . ILE A 1 87 ? 6.125 -2.014 3.630 1.00 74.31 87 ILE A CA 1
ATOM 623 C C . ILE A 1 87 ? 4.965 -1.087 3.975 1.00 74.31 87 ILE A C 1
ATOM 625 O O . ILE A 1 87 ? 4.353 -1.233 5.026 1.00 74.31 87 ILE A O 1
ATOM 629 N N . VAL A 1 88 ? 4.663 -0.130 3.109 1.00 78.25 88 VAL A N 1
ATOM 630 C CA . VAL A 1 88 ? 3.514 0.771 3.252 1.00 78.25 88 VAL A CA 1
ATOM 631 C C . VAL A 1 88 ? 2.470 0.508 2.175 1.00 78.25 88 VAL A C 1
ATOM 633 O O . VAL A 1 88 ? 1.297 0.808 2.360 1.00 78.25 88 VAL A O 1
ATOM 636 N N . GLN A 1 89 ? 2.855 -0.056 1.029 1.00 82.44 89 GLN A N 1
ATOM 637 C CA . GLN A 1 89 ? 1.937 -0.481 -0.030 1.00 82.44 89 GLN A CA 1
ATOM 638 C C . GLN A 1 89 ? 2.339 -1.832 -0.580 1.00 82.44 89 GLN A C 1
ATOM 640 O O . GLN A 1 89 ? 3.520 -2.032 -0.822 1.00 82.44 89 GLN A O 1
ATOM 645 N N . VAL A 1 90 ? 1.365 -2.676 -0.907 1.00 85.81 90 VAL A N 1
ATOM 646 C CA . VAL A 1 90 ? 1.532 -3.778 -1.858 1.00 85.81 90 VAL A CA 1
ATOM 647 C C . VAL A 1 90 ? 0.453 -3.673 -2.928 1.00 85.81 90 VAL A C 1
ATOM 649 O O . VAL A 1 90 ? -0.725 -3.489 -2.612 1.00 85.81 90 VAL A O 1
ATOM 652 N N . VAL A 1 91 ? 0.862 -3.797 -4.189 1.00 86.06 91 VAL A N 1
ATOM 653 C CA . VAL A 1 91 ? -0.016 -3.877 -5.358 1.00 86.06 91 VAL A CA 1
ATOM 654 C C . VAL A 1 91 ? 0.311 -5.145 -6.128 1.00 86.06 91 VAL A C 1
ATOM 656 O O . VAL A 1 91 ? 1.477 -5.420 -6.408 1.00 86.06 91 VAL A O 1
ATOM 659 N N . GLY A 1 92 ? -0.721 -5.911 -6.474 1.00 82.00 92 GLY A N 1
ATOM 660 C CA . GLY A 1 92 ? -0.609 -7.090 -7.326 1.00 82.00 92 GLY A CA 1
ATOM 661 C C . GLY A 1 92 ? -1.503 -6.968 -8.553 1.00 82.00 92 GLY A C 1
ATOM 662 O O . GLY A 1 92 ? -2.614 -6.450 -8.472 1.00 82.00 92 GLY A O 1
ATOM 663 N N . ASN A 1 93 ? -1.028 -7.474 -9.686 1.00 75.75 93 ASN A N 1
ATOM 664 C CA . ASN A 1 93 ? -1.747 -7.504 -10.961 1.00 75.75 93 ASN A CA 1
ATOM 665 C C . ASN A 1 93 ? -1.773 -8.925 -11.551 1.00 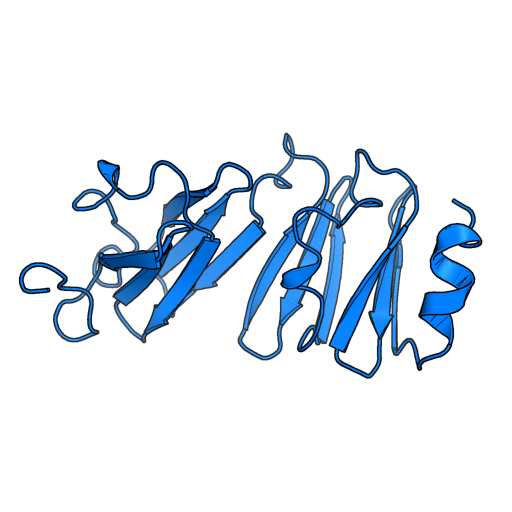75.75 93 ASN A C 1
ATOM 667 O O . ASN A 1 93 ? -1.398 -9.171 -12.697 1.00 75.75 93 ASN A O 1
ATOM 671 N N . GLY A 1 94 ? -2.223 -9.887 -10.743 1.00 80.81 94 GLY A N 1
ATOM 672 C CA . GLY A 1 94 ? -2.183 -11.314 -11.059 1.00 80.81 94 GLY A CA 1
ATOM 673 C C . GLY A 1 94 ? -0.988 -11.981 -10.385 1.00 80.81 94 GLY A C 1
ATOM 674 O O . GLY A 1 94 ? -0.976 -12.133 -9.169 1.00 80.81 94 GLY A O 1
ATOM 675 N N . SER A 1 95 ? -0.003 -12.412 -11.174 1.00 80.81 95 SER A N 1
ATOM 676 C CA . SER A 1 95 ? 1.231 -13.042 -10.676 1.00 80.81 95 SER A CA 1
ATOM 677 C C . SER A 1 95 ? 2.382 -12.087 -10.308 1.00 80.81 95 SER A C 1
ATOM 679 O O . SER A 1 95 ? 3.225 -12.515 -9.519 1.00 80.81 95 SER A O 1
ATOM 681 N N . PRO A 1 96 ? 2.515 -10.870 -10.874 1.00 88.62 96 PRO A N 1
ATOM 682 C CA . PRO A 1 96 ? 3.506 -9.894 -10.426 1.00 88.62 96 PRO A CA 1
ATOM 683 C C . PRO A 1 96 ? 3.008 -9.066 -9.237 1.00 88.62 96 PRO A C 1
ATOM 685 O O . PRO A 1 96 ? 1.812 -8.793 -9.097 1.00 88.62 96 PRO A O 1
ATOM 688 N N . PHE A 1 97 ? 3.951 -8.626 -8.410 1.00 87.12 97 PHE A N 1
ATOM 689 C CA . PHE A 1 97 ? 3.703 -7.769 -7.260 1.00 87.12 97 PHE A CA 1
ATOM 690 C C . PHE A 1 97 ? 4.771 -6.685 -7.150 1.00 87.12 97 PHE A C 1
ATOM 692 O O . PHE A 1 97 ? 5.938 -6.907 -7.479 1.00 87.12 97 PHE A O 1
ATOM 699 N N . ALA A 1 98 ? 4.366 -5.538 -6.620 1.00 89.19 98 ALA A N 1
ATOM 700 C CA . ALA A 1 98 ? 5.242 -4.443 -6.247 1.00 89.19 98 ALA A CA 1
ATOM 701 C C . ALA A 1 98 ? 4.869 -3.938 -4.853 1.00 89.19 98 ALA A C 1
ATOM 703 O O . ALA A 1 98 ? 3.685 -3.820 -4.527 1.00 89.19 98 ALA A O 1
ATOM 704 N N . ALA A 1 99 ? 5.869 -3.614 -4.037 1.00 88.44 99 ALA A N 1
ATOM 705 C CA . ALA A 1 99 ? 5.659 -3.022 -2.728 1.00 88.44 99 ALA A CA 1
ATOM 706 C C . ALA A 1 99 ? 6.492 -1.766 -2.517 1.00 88.44 99 ALA A C 1
ATOM 708 O O . ALA A 1 99 ? 7.696 -1.773 -2.758 1.00 88.44 99 ALA A O 1
ATOM 709 N N . VAL A 1 100 ? 5.839 -0.718 -2.017 1.00 89.31 100 VAL A N 1
ATOM 710 C CA . VAL A 1 100 ? 6.488 0.518 -1.570 1.00 89.31 100 VAL A CA 1
ATOM 711 C C . VAL A 1 100 ? 6.888 0.336 -0.119 1.00 89.31 100 VAL A C 1
ATOM 713 O O . VAL A 1 100 ? 6.055 -0.055 0.705 1.00 89.31 100 VAL A O 1
ATOM 716 N N . LYS A 1 101 ? 8.147 0.623 0.189 1.00 85.31 101 LYS A N 1
ATOM 717 C CA . LYS A 1 101 ? 8.686 0.623 1.540 1.00 85.31 101 LYS A CA 1
ATOM 718 C C . LYS A 1 101 ? 8.537 1.988 2.220 1.00 85.31 101 LYS A C 1
ATOM 720 O O . LYS A 1 101 ? 8.324 3.003 1.567 1.00 85.31 101 LYS A O 1
ATOM 725 N N . S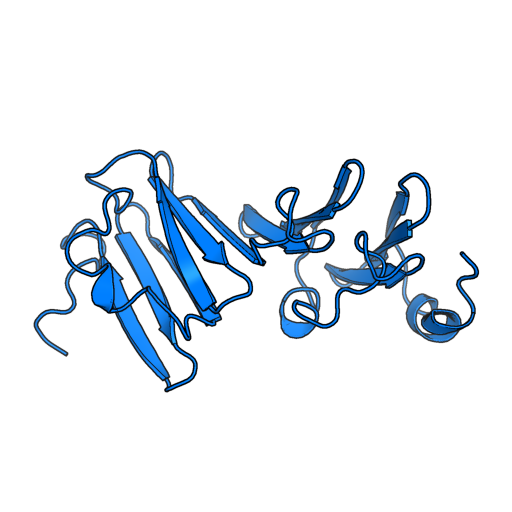ER A 1 102 ? 8.650 2.016 3.544 1.00 79.88 102 SER A N 1
ATOM 726 C CA . SER A 1 102 ? 8.590 3.227 4.374 1.00 79.88 102 SER A CA 1
ATOM 727 C C . SER A 1 102 ? 9.726 4.215 4.091 1.00 79.88 102 SER A C 1
ATOM 729 O O . SER A 1 102 ? 9.553 5.409 4.307 1.00 79.88 102 SER A O 1
ATOM 731 N N . ASP A 1 103 ? 10.859 3.736 3.573 1.00 83.19 103 ASP A N 1
ATOM 732 C CA . ASP A 1 103 ? 11.980 4.553 3.085 1.00 83.19 103 ASP A CA 1
ATOM 733 C C . ASP A 1 103 ? 11.742 5.129 1.670 1.00 83.19 103 ASP A C 1
ATOM 735 O O . ASP A 1 103 ? 12.603 5.810 1.116 1.00 83.19 103 ASP A O 1
ATOM 739 N N . GLY A 1 104 ? 10.576 4.865 1.070 1.00 86.88 104 GLY A N 1
ATOM 740 C CA . GLY A 1 104 ? 10.230 5.302 -0.280 1.00 86.88 104 GLY A CA 1
ATOM 741 C C . GLY A 1 104 ? 10.892 4.483 -1.389 1.00 86.88 104 GLY A C 1
ATOM 742 O O . GLY A 1 104 ? 10.825 4.879 -2.550 1.00 86.88 104 GLY A O 1
ATOM 743 N N . SER A 1 105 ? 11.538 3.361 -1.074 1.00 90.25 105 SER A N 1
ATOM 744 C CA . SER A 1 105 ? 12.043 2.428 -2.084 1.00 90.25 105 SER A CA 1
ATOM 745 C C . SER A 1 105 ? 10.974 1.417 -2.511 1.00 90.25 105 SER A C 1
ATOM 747 O O . SER A 1 105 ? 10.003 1.179 -1.792 1.00 90.25 105 SER A O 1
ATOM 749 N N . VAL A 1 106 ? 11.139 0.781 -3.672 1.00 91.69 106 VAL A N 1
ATOM 750 C CA . VAL A 1 106 ? 10.221 -0.258 -4.170 1.00 91.69 106 VAL A CA 1
ATOM 751 C C . VAL A 1 106 ? 10.938 -1.592 -4.306 1.00 91.69 106 VAL A C 1
ATOM 753 O O . VAL A 1 106 ? 12.079 -1.659 -4.754 1.00 91.69 106 VAL A O 1
ATOM 756 N N . ILE A 1 107 ? 10.249 -2.668 -3.936 1.00 89.75 107 ILE A N 1
ATOM 757 C CA . ILE A 1 107 ? 10.644 -4.043 -4.265 1.00 89.75 107 ILE A CA 1
ATOM 758 C C . ILE A 1 107 ? 9.581 -4.686 -5.149 1.00 89.75 107 ILE A C 1
ATOM 760 O O . ILE A 1 107 ? 8.390 -4.417 -4.992 1.00 89.75 107 ILE A O 1
ATOM 764 N N . THR A 1 108 ? 10.008 -5.549 -6.062 1.00 89.94 108 THR A N 1
ATOM 765 C CA . THR A 1 108 ? 9.130 -6.294 -6.969 1.00 89.94 108 THR A CA 1
ATOM 766 C C . THR A 1 108 ? 9.415 -7.787 -6.875 1.00 89.94 108 THR A C 1
ATOM 768 O O . THR A 1 108 ? 10.515 -8.203 -6.507 1.00 89.94 108 THR A O 1
ATOM 771 N N . TRP A 1 109 ? 8.394 -8.608 -7.116 1.00 88.25 109 TRP A N 1
ATOM 772 C CA . TRP A 1 109 ? 8.532 -10.063 -7.181 1.00 88.25 109 TRP A CA 1
ATOM 773 C C . TRP A 1 109 ? 7.425 -10.685 -8.039 1.00 88.25 109 TRP A C 1
ATOM 775 O O . TRP A 1 109 ? 6.459 -10.028 -8.431 1.00 88.25 109 TRP A O 1
ATOM 785 N N . GLY A 1 110 ? 7.548 -11.984 -8.323 1.00 85.56 110 GLY A N 1
ATOM 786 C CA . GLY A 1 110 ? 6.579 -12.726 -9.128 1.00 85.56 110 GLY A CA 1
ATOM 787 C C . GLY A 1 110 ? 6.931 -12.745 -10.616 1.00 85.56 110 GLY A C 1
ATOM 788 O O . GLY A 1 110 ? 8.101 -12.796 -10.984 1.00 85.56 110 GLY A O 1
ATOM 789 N N . SER A 1 111 ? 5.920 -12.775 -11.488 1.00 84.75 111 SER A N 1
ATOM 790 C CA . SER A 1 111 ? 6.137 -12.945 -12.935 1.00 84.75 111 SER A CA 1
ATOM 791 C C . SER A 1 111 ? 6.877 -11.755 -13.560 1.00 84.75 111 SER A C 1
ATOM 793 O O . SER A 1 111 ? 6.351 -10.640 -13.595 1.00 84.75 111 SER A O 1
ATOM 795 N N . ALA A 1 112 ? 8.062 -12.009 -14.126 1.00 80.88 112 ALA A N 1
ATOM 796 C CA . ALA A 1 112 ? 8.900 -10.987 -14.759 1.00 80.88 112 ALA A CA 1
ATOM 797 C C . ALA A 1 112 ? 8.171 -10.234 -15.888 1.00 80.88 112 ALA A C 1
ATOM 799 O O . ALA A 1 112 ? 8.212 -9.008 -15.948 1.00 80.88 112 ALA A O 1
ATOM 800 N N . LEU A 1 113 ? 7.416 -10.955 -16.729 1.00 73.44 113 LEU A N 1
ATOM 801 C CA . LEU A 1 113 ? 6.742 -10.400 -17.914 1.00 73.44 113 LEU A CA 1
ATOM 802 C C . LEU A 1 113 ? 5.670 -9.341 -17.594 1.00 73.44 113 LEU A C 1
ATOM 804 O O . LEU A 1 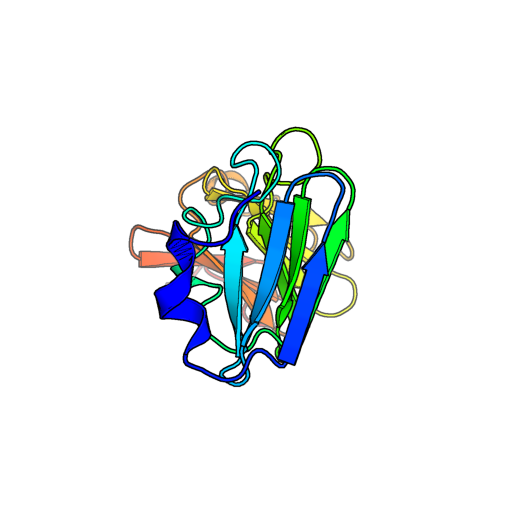113 ? 5.305 -8.563 -18.473 1.00 73.44 113 LEU A O 1
ATOM 808 N N . GLY A 1 114 ? 5.153 -9.316 -16.361 1.00 77.94 114 GLY A N 1
ATOM 809 C CA . GLY A 1 114 ? 4.136 -8.357 -15.915 1.00 77.94 114 GLY A CA 1
ATOM 810 C C . GLY A 1 114 ? 4.663 -7.252 -14.995 1.00 77.94 114 GLY A C 1
ATOM 811 O O . GLY A 1 114 ? 3.858 -6.565 -14.371 1.00 77.94 114 GLY A O 1
ATOM 812 N N . GLY A 1 115 ? 5.987 -7.100 -14.878 1.00 82.38 115 GLY A N 1
ATOM 813 C CA . GLY A 1 115 ? 6.620 -6.105 -14.005 1.00 82.38 115 GLY A CA 1
ATOM 814 C C . GLY A 1 115 ? 7.080 -6.636 -12.644 1.00 82.38 115 GLY A C 1
ATOM 815 O O . GLY A 1 115 ? 7.374 -5.843 -11.754 1.00 82.38 115 GLY A O 1
ATOM 816 N N . GLY A 1 116 ? 7.160 -7.962 -12.478 1.00 84.31 116 GLY A N 1
ATOM 817 C CA . GLY A 1 116 ? 7.826 -8.591 -11.331 1.00 84.31 116 GLY A CA 1
ATOM 818 C C . GLY A 1 116 ? 9.355 -8.486 -11.388 1.00 84.31 116 GLY A C 1
ATOM 819 O O . GLY A 1 116 ? 10.009 -8.715 -10.380 1.00 84.31 116 GLY A O 1
ATOM 820 N N . ASP A 1 117 ? 9.909 -8.132 -12.552 1.00 88.25 117 ASP A N 1
ATOM 821 C CA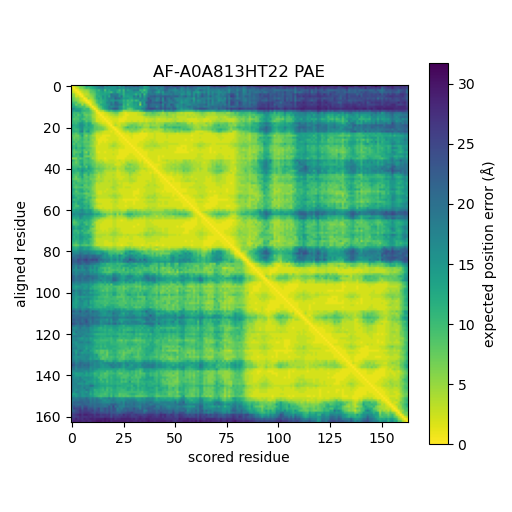 . ASP A 1 117 ? 11.300 -7.715 -12.730 1.00 88.25 117 ASP A CA 1
ATOM 822 C C . ASP A 1 117 ? 11.325 -6.204 -12.994 1.00 88.25 117 ASP A C 1
ATOM 824 O O . ASP A 1 117 ? 10.790 -5.726 -14.000 1.00 88.25 117 ASP A O 1
ATOM 828 N N . SER A 1 118 ? 11.914 -5.451 -12.065 1.00 87.56 118 SER A N 1
ATOM 829 C CA . SER A 1 118 ? 12.116 -4.003 -12.172 1.00 87.56 118 SER A CA 1
ATOM 830 C C . SER A 1 118 ? 13.584 -3.609 -12.351 1.00 87.56 118 SER A C 1
ATOM 832 O O . SER A 1 118 ? 13.905 -2.435 -12.187 1.00 87.56 118 SER A O 1
ATOM 834 N N . SER A 1 119 ? 14.481 -4.545 -12.685 1.00 88.44 119 SER A N 1
ATOM 835 C CA . SER A 1 119 ? 15.929 -4.293 -12.812 1.00 88.44 119 SER A CA 1
ATOM 836 C C . SER A 1 119 ? 16.259 -3.130 -13.758 1.00 88.44 119 SER A C 1
ATOM 838 O O . SER A 1 119 ? 17.119 -2.304 -13.458 1.00 88.44 119 SER A O 1
ATOM 840 N N . GLY A 1 120 ? 15.507 -2.979 -14.855 1.00 87.31 120 GLY A N 1
ATOM 841 C CA . GLY A 1 120 ? 15.680 -1.878 -15.812 1.00 87.31 120 GLY A CA 1
ATOM 842 C C . GLY A 1 120 ? 15.411 -0.475 -15.245 1.00 87.31 120 GLY A C 1
ATOM 843 O O . GLY A 1 120 ? 15.901 0.512 -15.792 1.00 87.31 120 GLY A O 1
ATOM 844 N N . VAL A 1 121 ? 14.668 -0.368 -14.140 1.00 90.19 121 VAL A N 1
ATOM 845 C CA . VAL A 1 121 ? 14.332 0.907 -13.480 1.00 90.19 121 VAL A CA 1
ATOM 846 C C . VAL A 1 121 ? 14.718 0.934 -11.999 1.00 90.19 121 VAL A C 1
ATOM 848 O O . VAL A 1 121 ? 14.381 1.888 -11.304 1.00 90.19 121 VAL A O 1
ATOM 851 N N . GLU A 1 122 ? 15.449 -0.073 -11.510 1.00 90.81 122 GLU A N 1
ATOM 852 C CA . GLU A 1 122 ? 15.775 -0.251 -10.088 1.00 90.81 122 GLU A CA 1
ATOM 853 C C . GLU A 1 122 ? 16.429 0.998 -9.491 1.00 90.81 122 GLU A C 1
ATOM 855 O O . GLU A 1 122 ? 16.005 1.472 -8.442 1.00 90.81 122 GLU A O 1
ATOM 860 N N . HIS A 1 123 ? 17.384 1.600 -10.207 1.00 90.94 123 HIS A N 1
ATOM 861 C CA . HIS A 1 123 ? 18.076 2.823 -9.784 1.00 90.94 123 HIS A CA 1
ATOM 862 C C . HIS A 1 123 ? 17.139 4.025 -9.559 1.00 90.94 123 HIS A C 1
ATOM 864 O O . HIS A 1 123 ? 17.481 4.941 -8.819 1.00 90.94 123 HIS A O 1
ATOM 870 N N . ARG A 1 124 ? 15.949 4.036 -10.176 1.00 92.31 124 ARG A N 1
ATOM 871 C CA . ARG A 1 124 ? 14.938 5.097 -10.011 1.00 92.31 124 ARG A CA 1
ATOM 872 C C . ARG A 1 124 ? 13.964 4.802 -8.867 1.00 92.31 124 ARG A C 1
ATOM 874 O O . ARG A 1 124 ? 13.238 5.699 -8.449 1.00 92.31 124 ARG A O 1
ATOM 881 N N . LEU A 1 125 ? 13.954 3.565 -8.375 1.00 92.56 125 LEU A N 1
ATOM 882 C CA . LEU A 1 125 ? 13.042 3.037 -7.360 1.00 92.56 125 LEU A CA 1
ATOM 883 C C . LEU A 1 125 ? 13.694 2.908 -5.970 1.00 92.56 125 LEU A C 1
ATOM 885 O O . LEU A 1 125 ? 13.127 2.268 -5.087 1.00 92.56 125 LEU A O 1
ATOM 889 N N . GLN A 1 126 ? 14.881 3.484 -5.766 1.00 92.25 126 GLN A N 1
ATOM 890 C CA . GLN A 1 126 ? 15.629 3.362 -4.508 1.00 92.25 126 GLN A CA 1
ATOM 891 C C . GLN A 1 126 ? 15.135 4.297 -3.400 1.00 92.25 126 GLN A C 1
ATOM 893 O O . GLN A 1 126 ? 15.412 4.031 -2.237 1.00 92.25 126 GLN A O 1
ATOM 898 N N . GLU A 1 127 ? 14.406 5.363 -3.735 1.00 91.38 127 GLU A N 1
ATOM 899 C CA . GLU A 1 127 ? 13.884 6.327 -2.764 1.00 91.38 127 GLU A CA 1
ATOM 900 C C . GLU A 1 127 ? 12.785 7.211 -3.366 1.00 91.38 127 GLU A C 1
ATOM 902 O O . GLU A 1 127 ? 12.652 7.345 -4.588 1.00 91.38 127 GLU A O 1
ATOM 907 N N . GLY A 1 128 ? 12.024 7.869 -2.488 1.00 89.94 128 GLY A N 1
ATOM 908 C CA . GLY A 1 128 ? 11.079 8.922 -2.857 1.00 89.94 128 GLY A CA 1
ATOM 909 C C . GLY A 1 128 ? 9.821 8.451 -3.585 1.00 89.94 128 GLY A C 1
ATOM 910 O O . GLY A 1 128 ? 9.070 9.296 -4.062 1.00 89.94 128 GLY A O 1
ATOM 911 N N . VAL A 1 129 ? 9.565 7.144 -3.693 1.00 92.81 129 VAL A N 1
ATOM 912 C CA . VAL A 1 129 ? 8.307 6.605 -4.224 1.00 92.81 129 VAL A CA 1
ATOM 913 C C . VAL A 1 129 ? 7.216 6.713 -3.166 1.00 92.81 129 VAL A C 1
ATOM 915 O O . VAL A 1 129 ? 7.342 6.189 -2.063 1.00 92.81 129 VAL A O 1
ATOM 918 N N . MET A 1 130 ? 6.117 7.371 -3.528 1.00 89.06 130 MET A N 1
ATOM 919 C CA . MET A 1 130 ? 4.968 7.589 -2.645 1.00 89.06 130 MET A CA 1
ATOM 920 C C . MET A 1 130 ? 3.879 6.543 -2.863 1.00 89.06 130 MET A C 1
ATOM 922 O O . MET A 1 130 ? 3.213 6.109 -1.921 1.00 89.06 130 MET A O 1
ATOM 926 N N . GLN A 1 131 ? 3.690 6.143 -4.118 1.00 88.25 131 GLN A N 1
ATOM 927 C CA . GLN A 1 131 ? 2.620 5.248 -4.520 1.00 88.25 131 GLN A CA 1
ATOM 928 C C . GLN A 1 131 ? 3.053 4.408 -5.712 1.00 88.25 131 GLN A C 1
ATOM 930 O O . GLN A 1 131 ? 3.717 4.903 -6.622 1.00 88.25 131 GLN A O 1
ATOM 935 N N . VAL A 1 132 ? 2.607 3.155 -5.727 1.00 90.62 132 VAL A N 1
ATOM 936 C CA . VAL A 1 132 ? 2.618 2.297 -6.912 1.00 90.62 132 VAL A CA 1
ATOM 937 C C . VAL A 1 132 ? 1.183 1.957 -7.297 1.00 90.62 132 VAL A C 1
ATOM 939 O O . VAL A 1 132 ? 0.325 1.775 -6.435 1.00 90.62 132 VAL A O 1
ATOM 942 N N . VAL A 1 133 ? 0.914 1.877 -8.593 1.00 89.31 133 VAL A N 1
ATOM 943 C CA . VAL A 1 133 ? -0.333 1.364 -9.169 1.00 89.31 133 VAL A CA 1
ATOM 944 C C . VAL A 1 133 ? -0.005 0.352 -10.261 1.00 89.31 133 VAL A C 1
ATOM 946 O O . VAL A 1 133 ? 1.066 0.409 -10.863 1.00 89.31 133 VAL A O 1
ATOM 949 N N . GLY A 1 134 ? -0.909 -0.595 -10.499 1.00 86.19 134 GLY A N 1
ATOM 950 C CA . GLY A 1 134 ? -0.722 -1.665 -11.476 1.00 86.19 134 GLY A CA 1
ATOM 951 C C . GLY A 1 134 ? -1.822 -1.674 -12.532 1.00 86.19 134 GLY A C 1
ATOM 952 O O . GLY A 1 134 ? -2.997 -1.505 -12.214 1.00 86.19 134 GLY A O 1
ATOM 953 N N . THR A 1 135 ? -1.445 -1.915 -13.786 1.00 83.62 135 THR A N 1
ATOM 954 C CA . THR A 1 135 ? -2.350 -2.404 -14.837 1.00 83.62 135 THR A CA 1
ATOM 955 C C . THR A 1 135 ? -2.264 -3.927 -14.897 1.00 83.62 135 THR A C 1
ATOM 957 O O . THR A 1 135 ? -1.503 -4.531 -14.150 1.00 83.62 135 THR A O 1
ATOM 960 N N . ARG A 1 136 ? -2.981 -4.586 -15.819 1.00 79.88 136 ARG A N 1
ATOM 961 C CA . ARG A 1 136 ? -2.937 -6.054 -15.971 1.00 79.88 136 ARG A CA 1
ATOM 962 C C . ARG A 1 136 ? -1.528 -6.622 -16.226 1.00 79.88 136 ARG A C 1
ATOM 964 O O . ARG A 1 136 ? -1.324 -7.813 -16.018 1.00 79.88 136 ARG A O 1
ATOM 971 N N . SER A 1 137 ? -0.584 -5.816 -16.711 1.00 83.75 137 SER A N 1
ATOM 972 C CA . SER A 1 137 ? 0.748 -6.303 -17.101 1.00 83.75 137 SER A CA 1
ATOM 973 C C . SER A 1 137 ? 1.888 -5.294 -16.921 1.00 83.75 137 SER A C 1
ATOM 975 O O . SER A 1 137 ? 2.973 -5.513 -17.460 1.00 83.75 137 SER A O 1
ATOM 977 N N . ALA A 1 138 ? 1.663 -4.192 -16.208 1.00 89.69 138 ALA A N 1
ATOM 978 C CA . ALA A 1 138 ? 2.680 -3.185 -15.918 1.00 89.69 138 ALA A CA 1
ATOM 979 C C . ALA A 1 138 ? 2.394 -2.482 -14.587 1.00 89.69 138 ALA A C 1
ATOM 981 O O . ALA A 1 138 ? 1.293 -2.592 -14.042 1.00 89.69 138 ALA A O 1
ATOM 982 N N . PHE A 1 139 ? 3.375 -1.727 -14.101 1.00 91.94 139 PHE A N 1
ATOM 983 C CA . PHE A 1 139 ? 3.238 -0.852 -12.943 1.00 91.94 139 PHE A CA 1
ATOM 984 C C . PHE A 1 139 ? 3.696 0.566 -13.267 1.00 91.94 139 PHE A C 1
ATOM 986 O O . PHE A 1 139 ? 4.531 0.778 -14.148 1.00 91.94 139 PHE A O 1
ATOM 993 N N . ALA A 1 140 ? 3.169 1.519 -12.504 1.00 92.88 140 ALA A N 1
ATOM 994 C CA . ALA A 1 140 ? 3.629 2.896 -12.458 1.00 92.88 140 ALA A CA 1
ATOM 995 C C . ALA A 1 140 ? 3.860 3.317 -11.001 1.00 92.88 140 ALA A C 1
ATOM 997 O O . ALA A 1 140 ? 3.024 3.051 -10.136 1.00 92.88 140 ALA A O 1
ATOM 998 N N . ALA A 1 141 ? 4.981 3.982 -10.738 1.00 93.19 141 ALA A N 1
ATOM 999 C CA . ALA A 1 141 ? 5.324 4.595 -9.462 1.00 93.19 141 ALA A CA 1
ATOM 1000 C C . ALA A 1 141 ? 5.289 6.118 -9.588 1.00 93.19 141 ALA A C 1
ATOM 1002 O O . ALA A 1 141 ? 5.868 6.664 -10.527 1.00 93.19 141 ALA A O 1
ATOM 1003 N N . VAL A 1 142 ? 4.659 6.791 -8.627 1.00 93.94 142 VAL A N 1
ATOM 1004 C CA . VAL A 1 142 ? 4.687 8.253 -8.489 1.00 93.94 142 VAL A CA 1
ATOM 1005 C C . VAL A 1 142 ? 5.657 8.616 -7.373 1.00 93.94 142 VAL A C 1
ATOM 1007 O O . VAL A 1 142 ? 5.550 8.094 -6.256 1.00 93.94 142 VAL A O 1
ATOM 1010 N N . LYS A 1 143 ? 6.605 9.505 -7.672 1.00 93.31 143 LYS A N 1
ATOM 1011 C CA . LYS A 1 143 ? 7.579 10.014 -6.707 1.00 93.31 143 LYS A CA 1
ATOM 1012 C C . LYS A 1 143 ? 7.114 11.306 -6.036 1.00 93.31 143 LYS A C 1
ATOM 1014 O O . LYS A 1 143 ? 6.251 12.018 -6.542 1.00 93.31 143 LYS A O 1
ATOM 1019 N N . SER A 1 144 ? 7.733 11.640 -4.906 1.00 91.00 144 SER A N 1
ATOM 1020 C CA . SER A 1 144 ? 7.492 12.881 -4.159 1.00 91.00 144 SER A CA 1
ATOM 1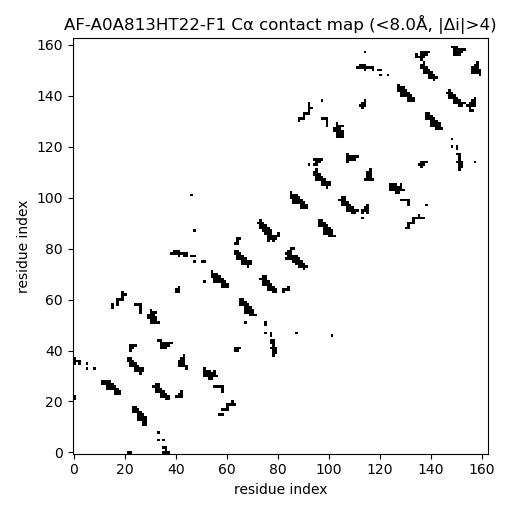021 C C . SER A 1 144 ? 7.841 14.152 -4.944 1.00 91.00 144 SER A C 1
ATOM 1023 O O . SER A 1 144 ? 7.315 15.216 -4.639 1.00 91.00 144 SER A O 1
ATOM 1025 N N . ASP A 1 145 ? 8.716 14.049 -5.949 1.00 90.75 145 ASP A N 1
ATOM 1026 C CA . ASP A 1 145 ? 9.066 15.133 -6.879 1.00 90.75 145 ASP A CA 1
ATOM 1027 C C . ASP A 1 145 ? 8.061 15.288 -8.041 1.00 90.75 145 ASP A C 1
ATOM 1029 O O . ASP A 1 145 ? 8.239 16.142 -8.909 1.00 90.75 145 ASP A O 1
ATOM 1033 N N . GLY A 1 146 ? 7.001 14.472 -8.062 1.00 89.69 146 GLY A N 1
ATOM 1034 C CA . GLY A 1 146 ? 5.979 14.452 -9.107 1.00 89.69 146 GLY A CA 1
ATOM 1035 C C . GLY A 1 146 ? 6.355 13.639 -10.349 1.00 89.69 146 GLY A C 1
ATOM 1036 O O . GLY A 1 146 ? 5.523 13.495 -11.244 1.00 89.69 146 GLY A O 1
ATOM 1037 N N . SER A 1 147 ? 7.568 13.083 -10.424 1.00 92.38 147 SER A N 1
ATOM 1038 C CA . SER A 1 147 ? 7.967 12.229 -11.543 1.00 92.38 147 SER A CA 1
ATOM 1039 C C . SER A 1 147 ? 7.290 10.858 -11.492 1.00 92.38 147 SER A C 1
ATOM 1041 O O . SER A 1 147 ? 6.927 10.345 -10.427 1.00 92.38 147 SER A O 1
ATOM 1043 N N . VAL A 1 148 ? 7.125 10.255 -12.672 1.00 93.12 148 VAL A N 1
ATOM 1044 C CA . VAL A 1 148 ? 6.519 8.931 -12.842 1.00 93.12 148 VAL A CA 1
ATOM 1045 C C . VAL A 1 148 ? 7.537 7.966 -13.442 1.00 93.12 148 VAL A C 1
ATOM 1047 O O . VAL A 1 148 ? 8.303 8.311 -14.345 1.00 93.12 148 VAL A O 1
ATOM 1050 N N . ILE A 1 149 ? 7.557 6.744 -12.918 1.00 93.62 149 ILE A N 1
ATOM 1051 C CA . ILE A 1 149 ? 8.385 5.640 -13.409 1.00 93.62 149 ILE A CA 1
ATOM 1052 C C . ILE A 1 149 ? 7.451 4.496 -13.772 1.00 93.62 149 ILE A C 1
ATOM 1054 O O . ILE A 1 149 ? 6.718 4.030 -12.905 1.00 93.62 149 ILE A O 1
ATOM 1058 N N . THR A 1 150 ? 7.492 4.007 -15.008 1.00 92.50 150 THR A N 1
ATOM 1059 C CA . THR A 1 150 ? 6.762 2.791 -15.398 1.00 92.50 150 THR A CA 1
ATOM 1060 C C . THR A 1 150 ? 7.713 1.635 -15.663 1.00 92.50 150 THR A C 1
ATOM 1062 O O . THR A 1 150 ? 8.860 1.843 -16.058 1.00 92.50 150 THR A O 1
ATOM 1065 N N . TRP A 1 151 ? 7.234 0.411 -15.454 1.00 92.56 151 TRP A N 1
ATOM 1066 C CA . TRP A 1 151 ? 7.943 -0.812 -15.833 1.00 92.56 151 TRP A CA 1
ATOM 1067 C C . TRP A 1 151 ? 6.970 -1.968 -16.088 1.00 92.56 151 TRP A C 1
ATOM 1069 O O . TRP A 1 151 ? 5.780 -1.889 -15.776 1.00 92.56 151 TRP A O 1
ATOM 1079 N N . GLY A 1 152 ? 7.481 -3.062 -16.653 1.00 87.75 152 GLY A N 1
ATOM 1080 C CA . GLY A 1 152 ? 6.687 -4.210 -17.091 1.00 87.75 152 GLY A CA 1
ATOM 1081 C C . GLY A 1 152 ? 6.399 -4.167 -18.590 1.00 87.75 152 GLY A C 1
ATOM 1082 O O . GLY A 1 152 ? 7.176 -3.623 -19.371 1.00 87.75 152 GLY A O 1
ATOM 1083 N N . SER A 1 153 ? 5.295 -4.776 -19.019 1.00 84.19 153 SER A N 1
ATOM 1084 C CA . SER A 1 153 ? 4.984 -4.912 -20.443 1.00 84.19 153 SER A CA 1
ATOM 1085 C C . SER A 1 153 ? 4.699 -3.560 -21.103 1.00 84.19 153 SER A C 1
ATOM 1087 O O . SER A 1 153 ? 3.791 -2.843 -20.678 1.00 84.19 153 SER A O 1
ATOM 1089 N N . ALA A 1 154 ? 5.390 -3.260 -22.207 1.00 76.94 154 ALA A N 1
ATOM 1090 C CA . ALA A 1 154 ? 5.141 -2.068 -23.024 1.00 76.94 154 ALA A CA 1
ATOM 1091 C C . ALA A 1 154 ? 3.676 -1.971 -23.496 1.00 76.94 154 ALA A C 1
ATOM 1093 O O . ALA A 1 154 ? 3.076 -0.902 -23.449 1.00 76.94 154 ALA A O 1
ATOM 1094 N N . LEU A 1 155 ? 3.052 -3.107 -23.840 1.00 74.69 155 LEU A N 1
ATOM 1095 C CA . LEU A 1 155 ? 1.636 -3.174 -24.236 1.00 74.69 155 LEU A CA 1
ATOM 1096 C C . LEU A 1 155 ? 0.668 -2.847 -23.084 1.00 74.69 155 LEU A C 1
ATOM 1098 O O . LEU A 1 155 ? -0.493 -2.534 -23.329 1.00 74.69 155 LEU A O 1
ATOM 1102 N N . GLY A 1 156 ? 1.133 -2.938 -21.835 1.00 68.88 156 GLY A N 1
ATOM 1103 C CA . GLY A 1 156 ? 0.379 -2.599 -20.628 1.00 68.88 156 GLY A CA 1
ATOM 1104 C C . GLY A 1 156 ? 0.686 -1.215 -20.053 1.00 68.88 156 GLY A C 1
ATOM 1105 O O . GLY A 1 156 ? 0.221 -0.936 -18.948 1.00 68.88 156 GLY A O 1
ATOM 1106 N N . GLY A 1 157 ? 1.470 -0.386 -20.755 1.00 71.44 157 GLY A N 1
ATOM 1107 C CA . GLY A 1 157 ? 1.916 0.931 -20.281 1.00 71.44 157 GLY A CA 1
ATOM 1108 C C . GLY A 1 157 ? 3.251 0.923 -19.527 1.00 71.44 157 GLY A C 1
ATOM 1109 O O . GLY A 1 157 ? 3.555 1.879 -18.825 1.00 71.44 157 GLY A O 1
ATOM 1110 N N . GLY A 1 158 ? 4.040 -0.151 -19.640 1.00 73.94 158 GLY A N 1
ATOM 1111 C CA . GLY A 1 158 ? 5.331 -0.303 -18.960 1.00 73.94 158 GLY A CA 1
ATOM 1112 C C . GLY A 1 158 ? 6.505 0.451 -19.594 1.00 73.94 158 GLY A C 1
ATOM 1113 O O . GLY A 1 158 ? 7.594 0.413 -19.029 1.00 73.94 158 GLY A O 1
ATOM 1114 N N . ASP A 1 159 ? 6.312 1.141 -20.720 1.00 72.62 159 ASP A N 1
ATOM 1115 C CA . ASP A 1 159 ? 7.380 1.859 -21.425 1.00 72.62 159 ASP A CA 1
ATOM 1116 C C . ASP A 1 159 ? 7.343 3.370 -21.129 1.00 72.62 159 ASP A C 1
ATOM 1118 O O . ASP A 1 159 ? 6.394 4.061 -21.494 1.00 72.62 159 ASP A O 1
ATOM 1122 N N . SER A 1 160 ? 8.383 3.870 -20.453 1.00 59.91 160 SER A N 1
ATOM 1123 C CA . SER A 1 160 ? 8.593 5.297 -20.153 1.00 59.91 160 SER A CA 1
ATOM 1124 C C . SER A 1 160 ? 9.669 5.945 -21.038 1.00 59.91 160 SER A C 1
ATOM 1126 O O . SER A 1 160 ? 10.061 7.075 -20.759 1.00 59.91 160 SER A O 1
ATOM 1128 N N . PHE A 1 161 ? 10.196 5.286 -22.079 1.00 53.25 161 PHE A N 1
ATOM 1129 C CA . PHE A 1 161 ? 11.319 5.842 -22.860 1.00 53.25 161 PHE A CA 1
ATOM 1130 C C . PHE A 1 161 ? 10.970 7.069 -23.734 1.00 53.25 161 PHE A C 1
ATOM 1132 O O . PHE A 1 161 ? 11.850 7.595 -24.418 1.00 53.25 161 PHE A O 1
ATOM 1139 N N . HIS A 1 162 ? 9.727 7.569 -23.698 1.00 40.75 162 HIS A N 1
ATOM 1140 C CA . HIS A 1 162 ? 9.259 8.679 -24.541 1.00 40.75 162 HIS A CA 1
ATOM 1141 C C . HIS A 1 162 ? 8.448 9.778 -23.824 1.00 40.75 162 HIS A C 1
ATOM 1143 O O . HIS A 1 162 ? 7.664 10.464 -24.482 1.00 40.75 162 HIS A O 1
ATOM 1149 N N . VAL A 1 163 ? 8.643 9.991 -22.519 1.00 41.06 163 VAL A N 1
ATOM 1150 C CA . VAL A 1 163 ? 8.102 11.173 -21.806 1.00 41.06 163 VAL A CA 1
ATOM 1151 C C . VAL A 1 163 ? 9.203 12.089 -21.303 1.00 41.06 163 VAL A C 1
ATOM 1153 O O . VAL A 1 163 ? 10.173 11.566 -20.714 1.00 41.06 163 VAL A O 1
#